Protein AF-A0A9D4N3F8-F1 (afdb_monomer_lite)

Structure (mmCIF, N/CA/C/O backbone):
data_AF-A0A9D4N3F8-F1
#
_entry.id   AF-A0A9D4N3F8-F1
#
loop_
_atom_site.group_PDB
_atom_site.id
_atom_site.type_symbol
_atom_site.label_atom_id
_atom_site.label_alt_id
_atom_site.label_comp_id
_atom_site.label_asym_id
_atom_site.label_entity_id
_atom_site.label_seq_id
_atom_site.pdbx_PDB_ins_code
_atom_site.Cartn_x
_atom_site.Cartn_y
_atom_site.Cartn_z
_atom_site.occupancy
_atom_site.B_iso_or_equiv
_atom_site.auth_seq_id
_atom_site.auth_comp_id
_atom_site.auth_asym_id
_atom_site.auth_atom_id
_atom_site.pdbx_PDB_model_num
ATOM 1 N N . MET A 1 1 ? -32.519 -19.107 -79.801 1.00 38.19 1 MET A N 1
ATOM 2 C CA . MET A 1 1 ? -31.964 -18.264 -80.885 1.00 38.19 1 MET A CA 1
ATOM 3 C C . MET A 1 1 ? -31.276 -17.089 -80.204 1.00 38.19 1 MET A C 1
ATOM 5 O O . MET A 1 1 ? -31.963 -16.297 -79.593 1.00 38.19 1 MET A O 1
ATOM 9 N N . GLY A 1 2 ? -29.964 -17.023 -80.017 1.00 47.75 2 GLY A N 1
ATOM 10 C CA . GLY A 1 2 ? -28.882 -17.232 -80.967 1.00 47.75 2 GLY A CA 1
ATOM 11 C C . GLY A 1 2 ? -28.249 -15.862 -81.213 1.00 47.75 2 GLY A C 1
ATOM 12 O O . GLY A 1 2 ? -28.887 -15.039 -81.858 1.00 47.75 2 GLY A O 1
ATOM 13 N N . LYS A 1 3 ? -27.044 -15.613 -80.683 1.00 46.69 3 LYS A N 1
ATOM 14 C CA . LYS A 1 3 ? -26.012 -14.787 -81.330 1.00 46.69 3 LYS A CA 1
ATOM 15 C C . LYS A 1 3 ? -24.665 -14.906 -80.613 1.00 46.69 3 LYS A C 1
ATOM 17 O O . LYS A 1 3 ? -24.573 -14.998 -79.394 1.00 46.69 3 LYS A O 1
ATOM 22 N N . PHE A 1 4 ? -23.668 -15.016 -81.475 1.00 43.53 4 PHE A N 1
ATOM 23 C CA . PHE A 1 4 ? -22.296 -15.452 -81.296 1.00 43.53 4 PHE A CA 1
ATOM 24 C C . PHE A 1 4 ? -21.389 -14.419 -80.615 1.00 43.53 4 PHE A C 1
ATOM 26 O O . PHE A 1 4 ? -21.634 -13.217 -80.668 1.00 43.53 4 PHE A O 1
ATOM 33 N N . ARG A 1 5 ? -20.289 -14.941 -80.053 1.00 51.16 5 ARG A N 1
ATOM 34 C CA . ARG A 1 5 ? -19.065 -14.220 -79.669 1.00 51.16 5 ARG A CA 1
ATOM 35 C C . ARG A 1 5 ? -18.480 -13.445 -80.850 1.00 51.16 5 ARG A C 1
ATOM 37 O O . ARG A 1 5 ? -18.491 -13.973 -81.956 1.00 51.16 5 ARG A O 1
ATOM 44 N N . LEU A 1 6 ? -17.802 -12.334 -80.566 1.00 51.81 6 LEU A N 1
ATOM 45 C CA . LEU A 1 6 ? -16.623 -11.901 -81.318 1.00 51.81 6 LEU A CA 1
ATOM 46 C C . LEU A 1 6 ? -15.596 -11.279 -80.364 1.00 51.81 6 LEU A C 1
ATOM 48 O O . LEU A 1 6 ? -15.909 -10.443 -79.521 1.00 51.81 6 LEU A O 1
ATOM 52 N N . SER A 1 7 ? -14.378 -11.782 -80.503 1.00 49.41 7 SER A N 1
ATOM 53 C CA . SER A 1 7 ? -13.147 -11.418 -79.814 1.00 49.41 7 SER A CA 1
ATOM 54 C C . SER A 1 7 ? -12.503 -10.206 -80.488 1.00 49.41 7 SER A C 1
ATOM 56 O O . SER A 1 7 ? -12.510 -10.127 -81.713 1.00 49.41 7 SER A O 1
ATOM 58 N N . SER A 1 8 ? -11.861 -9.319 -79.728 1.00 49.34 8 SER A N 1
ATOM 59 C CA . SER A 1 8 ? -10.828 -8.383 -80.219 1.00 49.34 8 SER A CA 1
ATOM 60 C C . SER A 1 8 ? -9.972 -7.982 -79.007 1.00 49.34 8 SER A C 1
ATOM 62 O O . SER A 1 8 ? -10.471 -7.350 -78.086 1.00 49.34 8 SER A O 1
ATOM 64 N N . SER A 1 9 ? -8.848 -8.654 -78.749 1.00 47.47 9 SER A N 1
ATOM 65 C CA . SER A 1 9 ? -7.492 -8.314 -79.215 1.00 47.47 9 SER A CA 1
ATOM 66 C C . SER A 1 9 ? -6.959 -6.971 -78.694 1.00 47.47 9 SER A C 1
ATOM 68 O O . SER A 1 9 ? -7.288 -5.926 -79.239 1.00 47.47 9 SER A O 1
ATOM 70 N N . GLY A 1 10 ? -6.059 -7.062 -77.707 1.00 43.62 10 GLY A N 1
ATOM 71 C CA . GLY A 1 10 ? -4.804 -6.306 -77.655 1.00 43.62 10 GLY A CA 1
ATOM 72 C C . GLY A 1 10 ? -4.853 -4.819 -77.302 1.00 43.62 10 GLY A C 1
ATOM 73 O O . GLY A 1 10 ? -5.288 -4.001 -78.097 1.00 43.62 10 GLY A O 1
ATOM 74 N N . SER A 1 11 ? -4.211 -4.469 -76.186 1.00 49.03 11 SER A N 1
ATOM 75 C CA . SER A 1 11 ? -3.151 -3.452 -76.202 1.00 49.03 11 SER A CA 1
ATOM 76 C C . SER A 1 11 ? -2.397 -3.468 -74.874 1.00 49.03 11 SER A C 1
ATOM 78 O O . SER A 1 11 ? -2.965 -3.198 -73.816 1.00 49.03 11 SER A O 1
ATOM 80 N N . ASP A 1 12 ? -1.113 -3.799 -74.969 1.00 43.22 12 ASP A N 1
ATOM 81 C CA . ASP A 1 12 ? -0.105 -3.745 -73.921 1.00 43.22 12 ASP A CA 1
ATOM 82 C C . ASP A 1 12 ? -0.116 -2.412 -73.163 1.00 43.22 12 ASP A C 1
ATOM 84 O O . ASP A 1 12 ? 0.165 -1.348 -73.720 1.00 43.22 12 ASP A O 1
ATOM 88 N N . CYS A 1 13 ? -0.349 -2.462 -71.855 1.00 40.75 13 CYS A N 1
ATOM 89 C CA . CYS A 1 13 ? -0.108 -1.339 -70.958 1.00 40.75 13 CYS A CA 1
ATOM 90 C C . CYS A 1 13 ? 1.402 -1.189 -70.687 1.00 40.75 13 CYS A C 1
ATOM 92 O O . CYS A 1 13 ? 1.907 -1.484 -69.606 1.00 40.75 13 CYS A O 1
ATOM 94 N N . ARG A 1 14 ? 2.145 -0.687 -71.684 1.00 49.22 14 ARG A N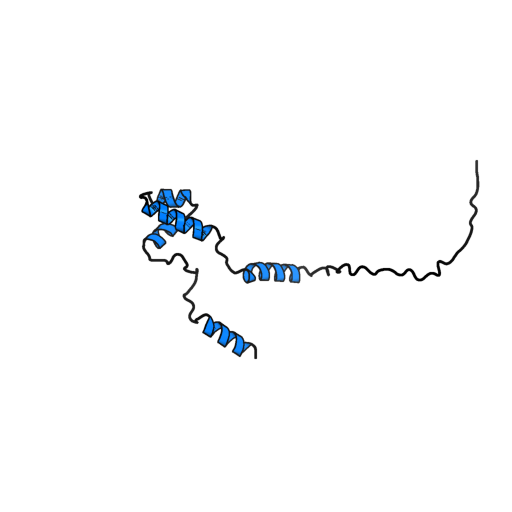 1
ATOM 95 C CA . ARG A 1 14 ? 3.473 -0.090 -71.473 1.00 49.22 14 ARG A CA 1
ATOM 96 C C . ARG A 1 14 ? 3.300 1.324 -70.931 1.00 49.22 14 ARG A C 1
ATOM 98 O O . ARG A 1 14 ? 3.336 2.306 -71.666 1.00 49.22 14 ARG A O 1
ATOM 105 N N . THR A 1 15 ? 3.121 1.445 -69.623 1.00 58.62 15 THR A N 1
ATOM 106 C CA . THR A 1 15 ? 3.364 2.715 -68.930 1.00 58.62 15 THR A CA 1
ATOM 107 C C . THR A 1 15 ? 3.860 2.416 -67.519 1.00 58.62 15 THR A C 1
ATOM 109 O O . THR A 1 15 ? 3.201 1.668 -66.797 1.00 58.62 15 THR A O 1
ATOM 112 N N . PRO A 1 16 ? 5.014 2.958 -67.088 1.00 49.75 16 PRO A N 1
AT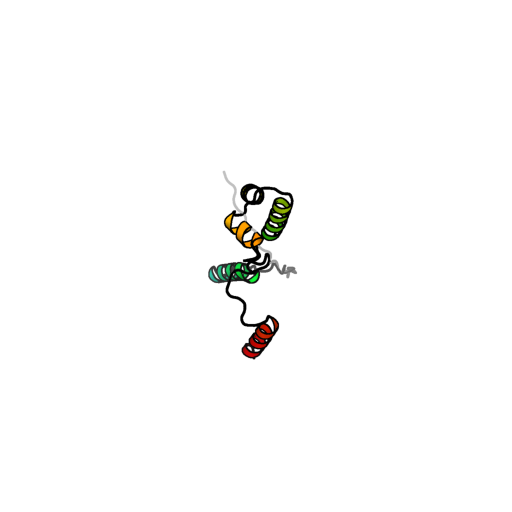OM 113 C CA . PRO A 1 16 ? 5.457 2.807 -65.713 1.00 49.75 16 PRO A CA 1
ATOM 114 C C . PRO A 1 16 ? 4.554 3.669 -64.831 1.00 49.75 16 PRO A C 1
ATOM 116 O O . PRO A 1 16 ? 4.746 4.878 -64.689 1.00 49.75 16 PRO A O 1
ATOM 119 N N . CYS A 1 17 ? 3.535 3.046 -64.245 1.00 44.69 17 CYS A N 1
ATOM 120 C CA . CYS A 1 17 ? 2.768 3.652 -63.173 1.00 44.69 17 CYS A CA 1
ATOM 121 C C . CYS A 1 17 ? 3.747 4.029 -62.056 1.00 44.69 17 CYS A C 1
ATOM 123 O O . CYS A 1 17 ? 4.379 3.165 -61.447 1.00 44.69 17 CYS A O 1
ATOM 125 N N . LYS A 1 18 ? 3.880 5.333 -61.784 1.00 49.66 18 LYS A N 1
ATOM 126 C CA . LYS A 1 18 ? 4.492 5.863 -60.562 1.00 49.66 18 LYS A CA 1
ATOM 127 C C . LYS A 1 18 ? 3.611 5.457 -59.383 1.00 49.66 18 LYS A C 1
ATOM 129 O O . LYS A 1 18 ? 2.817 6.244 -58.871 1.00 49.66 18 LYS A O 1
ATOM 134 N N . CYS A 1 19 ? 3.728 4.202 -58.971 1.00 42.75 19 CYS A N 1
ATOM 135 C CA . CYS A 1 19 ? 3.147 3.708 -57.742 1.00 42.75 19 CYS A CA 1
ATOM 136 C C . CYS A 1 19 ? 3.855 4.451 -56.610 1.00 42.75 19 CYS A C 1
ATOM 138 O O . CYS A 1 19 ? 5.011 4.170 -56.296 1.00 42.75 19 CYS A O 1
ATOM 140 N N . LYS A 1 20 ? 3.169 5.416 -55.990 1.00 47.66 20 LYS A N 1
ATOM 141 C CA . LYS A 1 20 ? 3.484 5.838 -54.626 1.00 47.66 20 LYS A CA 1
ATOM 142 C C . LYS A 1 20 ? 3.351 4.586 -53.759 1.00 47.66 20 LYS A C 1
ATOM 144 O O . LYS A 1 20 ? 2.254 4.262 -53.304 1.00 47.66 20 LYS A O 1
ATOM 149 N N . CYS A 1 21 ? 4.449 3.848 -53.599 1.00 42.44 21 CYS A N 1
ATOM 150 C CA . CYS A 1 21 ? 4.554 2.753 -52.651 1.00 42.44 21 CYS A CA 1
ATOM 151 C C . CYS A 1 21 ? 4.344 3.356 -51.272 1.00 42.44 21 CYS A C 1
ATOM 153 O O . CYS A 1 21 ? 5.241 3.914 -50.647 1.00 42.44 21 CYS A O 1
ATOM 155 N N . SER A 1 22 ? 3.088 3.294 -50.852 1.00 44.41 22 SER A N 1
ATOM 156 C CA . SER A 1 22 ? 2.661 3.519 -49.493 1.00 44.41 22 SER A CA 1
ATOM 157 C C . SER A 1 22 ? 3.560 2.652 -48.623 1.00 44.41 22 SER A C 1
ATOM 159 O O . SER A 1 22 ? 3.504 1.426 -48.715 1.00 44.41 22 SER A O 1
ATOM 161 N N . SER A 1 23 ? 4.391 3.272 -47.790 1.00 50.19 23 SER A N 1
ATOM 162 C CA . SER A 1 23 ? 5.087 2.630 -46.676 1.00 50.19 23 SER A CA 1
ATOM 163 C C . SER A 1 23 ? 4.050 2.222 -45.623 1.00 50.19 23 SER A C 1
ATOM 165 O O . SER A 1 23 ? 4.020 2.684 -44.483 1.00 50.19 23 SER A O 1
ATOM 167 N N . ARG A 1 24 ? 3.127 1.349 -46.032 1.00 48.59 24 ARG A N 1
ATOM 168 C CA . ARG A 1 24 ? 2.165 0.683 -45.175 1.00 48.59 24 ARG A CA 1
ATOM 169 C C . ARG A 1 24 ? 2.988 -0.335 -44.408 1.00 48.59 24 ARG A C 1
ATOM 171 O O . ARG A 1 24 ? 3.272 -1.415 -44.915 1.00 48.59 24 ARG A O 1
ATOM 178 N N . LYS A 1 25 ? 3.459 0.094 -43.232 1.00 51.94 25 LYS A N 1
ATOM 179 C CA . LYS A 1 25 ? 4.129 -0.715 -42.213 1.00 51.94 25 LYS A CA 1
ATOM 180 C C . LYS A 1 25 ? 3.533 -2.118 -42.249 1.00 51.94 25 LYS A C 1
ATOM 182 O O . LYS A 1 25 ? 2.394 -2.311 -41.825 1.00 51.94 25 LYS A O 1
ATOM 187 N N . GLN A 1 26 ? 4.279 -3.070 -42.801 1.00 48.44 26 GLN A N 1
ATOM 188 C CA . GLN A 1 26 ? 3.955 -4.475 -42.652 1.00 48.44 26 GLN A CA 1
ATOM 189 C C . GLN A 1 26 ? 4.043 -4.728 -41.151 1.00 48.44 26 GLN A C 1
ATOM 191 O O . GLN A 1 26 ? 5.135 -4.767 -40.586 1.00 48.44 26 GLN A O 1
ATOM 196 N N . ALA A 1 27 ? 2.894 -4.794 -40.482 1.00 55.00 27 ALA A N 1
ATOM 197 C CA . ALA A 1 27 ? 2.807 -5.370 -39.157 1.00 55.00 27 ALA A CA 1
ATOM 198 C C . ALA A 1 27 ? 3.197 -6.837 -39.337 1.00 55.00 27 ALA A C 1
ATOM 200 O O . ALA A 1 27 ? 2.360 -7.678 -39.657 1.00 55.00 27 ALA A O 1
ATOM 201 N N . GLN A 1 28 ? 4.502 -7.105 -39.260 1.00 61.50 28 GLN A N 1
ATOM 202 C CA . GLN A 1 28 ? 5.051 -8.446 -39.315 1.00 61.50 28 GLN A CA 1
ATOM 203 C C . GLN A 1 28 ? 4.270 -9.273 -38.299 1.00 61.50 28 GLN A C 1
ATOM 205 O O . GLN A 1 28 ? 4.121 -8.867 -37.143 1.00 61.50 28 GLN A O 1
ATOM 210 N N . HIS A 1 29 ? 3.683 -10.377 -38.760 1.00 69.25 29 HIS A N 1
ATOM 211 C CA . HIS A 1 29 ? 2.949 -11.311 -37.920 1.00 69.25 29 HIS A CA 1
ATOM 212 C C . HIS A 1 29 ? 3.893 -11.807 -36.819 1.00 69.25 29 HIS A C 1
ATOM 214 O O . HIS A 1 29 ? 4.649 -12.751 -37.019 1.00 69.25 29 HIS A O 1
ATOM 220 N N . LEU A 1 30 ? 3.875 -11.142 -35.660 1.00 79.81 30 LEU A N 1
ATOM 221 C CA . LEU A 1 30 ? 4.669 -11.550 -34.508 1.00 79.81 30 LEU A CA 1
ATOM 222 C C . LEU A 1 30 ? 4.308 -12.989 -34.158 1.00 79.81 30 LEU A C 1
ATOM 224 O O . LEU A 1 30 ? 3.117 -13.334 -34.079 1.00 79.81 30 LEU A O 1
ATOM 228 N N . SER A 1 31 ? 5.330 -13.805 -33.916 1.00 86.88 31 SER A N 1
ATOM 229 C CA . SER A 1 31 ? 5.122 -15.183 -33.494 1.00 86.88 31 SER A CA 1
ATOM 230 C C . SER A 1 31 ? 4.340 -15.213 -32.171 1.00 86.88 31 SER A C 1
ATOM 232 O O . SER A 1 31 ? 4.405 -14.263 -31.377 1.00 86.88 31 SER A O 1
ATOM 234 N N . PRO A 1 32 ? 3.591 -16.291 -31.883 1.00 90.25 32 PRO A N 1
ATOM 235 C CA . PRO A 1 32 ? 2.902 -16.438 -30.601 1.00 90.25 32 PRO A CA 1
ATOM 236 C C . PRO A 1 32 ? 3.843 -16.243 -29.399 1.00 90.25 32 PRO A C 1
ATOM 238 O O . PRO A 1 32 ? 3.475 -15.594 -28.419 1.00 90.25 32 PRO A O 1
ATOM 241 N N . ALA A 1 33 ? 5.092 -16.708 -29.513 1.00 89.81 33 ALA A N 1
ATOM 242 C CA . ALA A 1 33 ? 6.124 -16.521 -28.498 1.00 89.81 33 ALA A CA 1
ATOM 243 C C . ALA A 1 33 ? 6.502 -15.041 -28.305 1.00 89.81 33 ALA A C 1
ATOM 245 O O . ALA A 1 33 ? 6.546 -14.567 -27.173 1.00 89.81 33 ALA A O 1
ATOM 246 N N . GLN A 1 34 ? 6.688 -14.275 -29.385 1.00 90.44 34 GLN A N 1
ATOM 247 C CA . GLN A 1 34 ? 6.990 -12.838 -29.308 1.00 90.44 34 GLN A CA 1
ATOM 248 C C . GLN A 1 34 ? 5.835 -12.033 -28.698 1.00 90.44 34 GLN A C 1
ATOM 250 O O . GLN A 1 34 ? 6.062 -11.107 -27.916 1.00 90.44 34 GLN A O 1
ATOM 255 N N . LYS A 1 35 ? 4.584 -12.409 -28.995 1.00 91.31 35 LYS A N 1
ATOM 256 C CA . LYS A 1 35 ? 3.387 -11.813 -28.375 1.00 91.31 35 LYS A CA 1
ATOM 257 C C . LYS A 1 35 ? 3.315 -12.104 -26.872 1.00 91.31 35 LYS A C 1
ATOM 259 O O . LYS A 1 35 ? 2.959 -11.227 -26.085 1.00 91.31 35 LYS 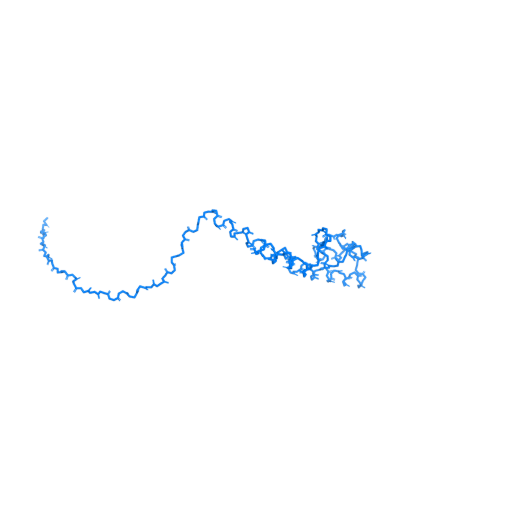A O 1
ATOM 264 N N . ASN A 1 36 ? 3.682 -13.314 -26.456 1.00 90.44 36 ASN A N 1
ATOM 265 C CA . ASN A 1 36 ? 3.735 -13.673 -25.039 1.00 90.44 36 ASN A CA 1
ATOM 266 C C . ASN A 1 36 ? 4.884 -12.966 -24.317 1.00 90.44 36 ASN A C 1
ATOM 268 O O . ASN A 1 36 ? 4.665 -12.389 -23.254 1.00 90.44 36 ASN A O 1
ATOM 272 N N . ALA A 1 37 ? 6.072 -12.915 -24.919 1.00 88.12 37 ALA A N 1
ATOM 273 C CA . ALA A 1 37 ? 7.221 -12.202 -24.371 1.00 88.12 37 ALA A CA 1
ATOM 274 C C . ALA A 1 37 ? 6.936 -10.701 -24.212 1.00 88.12 37 ALA A C 1
ATOM 276 O O . ALA A 1 37 ? 7.266 -10.117 -23.185 1.00 88.12 37 ALA A O 1
ATOM 277 N N . THR A 1 38 ? 6.252 -10.076 -25.176 1.00 88.81 38 THR A N 1
ATOM 278 C CA . THR A 1 38 ? 5.820 -8.671 -25.066 1.00 88.81 38 THR A CA 1
ATOM 279 C C . THR A 1 38 ? 4.727 -8.471 -24.019 1.00 88.81 38 THR A C 1
ATOM 281 O O . THR A 1 38 ? 4.802 -7.511 -23.260 1.00 88.81 38 THR A O 1
ATOM 284 N N . LYS A 1 39 ? 3.748 -9.378 -23.884 1.00 85.06 39 LYS A N 1
ATOM 285 C CA . LYS A 1 39 ? 2.772 -9.328 -22.776 1.00 85.06 39 LYS A CA 1
ATOM 286 C C . LYS A 1 39 ? 3.442 -9.432 -21.407 1.00 85.06 39 LYS A C 1
ATOM 288 O O . LYS A 1 39 ? 3.119 -8.656 -20.511 1.00 85.06 39 LYS A O 1
ATOM 293 N N . ILE A 1 40 ? 4.368 -10.373 -21.248 1.00 82.81 40 ILE A N 1
ATOM 294 C CA . ILE A 1 40 ? 5.131 -10.577 -20.012 1.00 82.81 40 ILE A CA 1
ATOM 295 C C . ILE A 1 40 ? 5.993 -9.344 -19.743 1.00 82.81 40 ILE A C 1
ATOM 297 O O . ILE A 1 40 ? 5.902 -8.759 -18.666 1.00 82.81 40 ILE A O 1
ATOM 301 N N . SER A 1 41 ? 6.753 -8.872 -20.730 1.00 82.50 41 SER A N 1
ATOM 302 C CA . SER A 1 41 ? 7.587 -7.685 -20.556 1.00 82.50 41 SER A CA 1
ATOM 303 C C . SER A 1 41 ? 6.749 -6.455 -20.228 1.00 82.50 41 SER A C 1
ATOM 305 O O . SER A 1 41 ? 7.130 -5.718 -19.339 1.00 82.50 41 SER A O 1
ATOM 307 N N . LEU A 1 42 ? 5.573 -6.256 -20.827 1.00 77.75 42 LEU A N 1
ATOM 308 C CA . LEU A 1 42 ? 4.665 -5.161 -20.468 1.00 77.75 42 LEU A CA 1
ATOM 309 C C . LEU A 1 42 ? 4.090 -5.309 -19.051 1.00 77.75 42 LEU A C 1
ATOM 311 O O . LEU A 1 42 ? 3.936 -4.301 -18.357 1.00 77.75 42 LEU A O 1
ATOM 315 N N . LYS A 1 43 ? 3.802 -6.540 -18.607 1.00 73.31 43 LYS A N 1
ATOM 316 C CA . LYS A 1 43 ? 3.334 -6.846 -17.245 1.00 73.31 43 LYS A CA 1
ATOM 317 C C . LYS A 1 43 ? 4.380 -6.471 -16.190 1.00 73.31 43 LYS A C 1
ATOM 319 O O . LYS A 1 43 ? 4.007 -5.927 -15.155 1.00 73.31 43 LYS A O 1
ATOM 324 N N . TYR A 1 44 ? 5.664 -6.721 -16.456 1.00 70.31 44 TYR A N 1
ATOM 325 C CA . TYR A 1 44 ? 6.750 -6.482 -15.495 1.00 70.31 44 TYR A CA 1
ATOM 326 C C . TYR A 1 44 ? 7.500 -5.144 -15.702 1.00 70.31 44 TYR A C 1
ATOM 328 O O . TYR A 1 44 ? 7.883 -4.525 -14.714 1.00 70.31 44 TYR A O 1
ATOM 336 N N . LYS A 1 45 ? 7.619 -4.611 -16.934 1.00 64.81 45 LYS A N 1
ATOM 337 C CA . LYS A 1 45 ? 8.195 -3.274 -17.237 1.00 64.81 45 LYS A CA 1
ATOM 338 C C . LYS A 1 45 ? 7.387 -2.136 -16.633 1.00 64.81 45 LYS A C 1
ATOM 340 O O . LYS A 1 45 ? 7.955 -1.114 -16.271 1.00 64.81 45 LYS A O 1
ATOM 345 N N . ARG A 1 46 ? 6.062 -2.279 -16.525 1.00 54.19 46 ARG A N 1
ATOM 346 C CA . ARG A 1 46 ? 5.219 -1.255 -15.883 1.00 54.19 46 ARG A CA 1
ATOM 347 C C . ARG A 1 46 ? 5.422 -1.171 -14.367 1.00 54.19 46 ARG A C 1
ATOM 349 O O . ARG A 1 46 ? 4.840 -0.286 -13.742 1.00 54.19 46 ARG A O 1
ATOM 356 N N . GLY A 1 47 ? 6.252 -2.049 -13.795 1.00 55.50 47 GLY A N 1
ATOM 357 C CA . GLY A 1 47 ? 6.385 -2.225 -12.360 1.00 55.50 47 GLY A CA 1
ATOM 358 C C . GLY A 1 47 ? 5.081 -2.744 -11.762 1.00 55.50 47 GLY A C 1
ATOM 359 O O . GLY A 1 47 ? 3.993 -2.591 -12.319 1.00 55.50 47 GLY A O 1
ATOM 360 N N . TYR A 1 48 ? 5.168 -3.350 -10.585 1.00 55.75 48 TYR A N 1
ATOM 361 C CA . TYR A 1 48 ? 3.996 -3.610 -9.758 1.00 55.75 48 TYR A CA 1
ATOM 362 C C . TYR A 1 48 ? 3.451 -2.260 -9.261 1.00 55.75 48 TYR A C 1
ATOM 364 O O . TYR A 1 48 ? 3.671 -1.856 -8.120 1.00 55.75 48 TYR A O 1
ATOM 372 N N . ARG A 1 49 ? 2.804 -1.489 -10.143 1.00 52.44 49 ARG A N 1
ATOM 373 C CA . ARG A 1 49 ? 2.067 -0.293 -9.749 1.00 52.44 49 ARG A CA 1
ATOM 374 C C . ARG A 1 49 ? 0.947 -0.790 -8.848 1.00 52.44 49 ARG A C 1
ATOM 376 O O . ARG A 1 49 ? 0.019 -1.443 -9.325 1.00 52.44 49 ARG A O 1
ATOM 383 N N . LYS A 1 50 ? 1.027 -0.471 -7.546 1.00 53.16 50 LYS A N 1
ATOM 384 C CA . LYS A 1 50 ? -0.168 -0.385 -6.694 1.00 53.16 50 LYS A CA 1
ATOM 385 C C . LYS A 1 50 ? -1.202 0.323 -7.575 1.00 53.16 50 LYS A C 1
ATOM 387 O O . LYS A 1 50 ? -0.876 1.390 -8.096 1.00 53.16 50 LYS A O 1
ATOM 392 N N . SER A 1 51 ? -2.366 -0.286 -7.838 1.00 57.88 51 SER A N 1
ATOM 393 C CA . SER A 1 51 ? -3.445 0.385 -8.581 1.00 57.88 51 SER A CA 1
ATOM 394 C C . SER A 1 51 ? -3.505 1.820 -8.052 1.00 57.88 51 SER A C 1
ATOM 396 O O . SER A 1 51 ? -3.585 1.937 -6.826 1.00 57.88 51 SER A O 1
ATOM 398 N N . PRO A 1 52 ? -3.353 2.874 -8.871 1.00 59.19 52 PRO A N 1
ATOM 399 C CA . PRO A 1 52 ? -3.046 4.220 -8.373 1.00 59.19 52 PRO A CA 1
ATOM 400 C C . PRO A 1 52 ? -4.028 4.694 -7.285 1.00 59.19 52 PRO A C 1
ATOM 402 O O . PRO A 1 52 ? -3.631 5.383 -6.352 1.00 59.19 52 PRO A O 1
ATOM 405 N N . GLY A 1 53 ? -5.267 4.191 -7.303 1.00 78.50 53 GLY A N 1
ATOM 406 C CA . GLY A 1 53 ? -6.265 4.434 -6.261 1.00 78.50 53 GLY A CA 1
ATOM 407 C C . GLY A 1 53 ? -6.069 3.714 -4.917 1.00 78.50 53 GLY A C 1
ATOM 408 O O . GLY A 1 53 ? -6.720 4.082 -3.954 1.00 78.50 53 GLY A O 1
ATOM 409 N N . LYS A 1 54 ? -5.212 2.693 -4.770 1.00 83.00 54 LYS A N 1
ATOM 410 C CA . LYS A 1 54 ? -5.058 1.972 -3.486 1.00 83.00 54 LYS A CA 1
ATOM 411 C C . LYS A 1 54 ? -4.383 2.842 -2.432 1.00 83.00 54 LYS A C 1
ATOM 413 O O . LYS A 1 54 ? -4.836 2.852 -1.301 1.00 83.00 54 LYS A O 1
ATOM 418 N N . LEU A 1 55 ? -3.325 3.572 -2.786 1.00 85.25 55 LEU A N 1
ATOM 419 C CA . LEU A 1 55 ? -2.672 4.487 -1.842 1.00 85.25 55 LEU A CA 1
ATOM 420 C C . LEU A 1 55 ? -3.609 5.624 -1.422 1.00 85.25 55 LEU A C 1
ATOM 422 O O . LEU A 1 55 ? -3.646 5.964 -0.246 1.00 85.25 55 LEU A O 1
ATOM 426 N N . ILE A 1 56 ? -4.387 6.155 -2.368 1.00 89.31 56 ILE A N 1
ATOM 427 C CA . ILE A 1 56 ? -5.385 7.201 -2.115 1.00 89.31 56 ILE A CA 1
ATOM 428 C C . ILE A 1 56 ? -6.441 6.690 -1.126 1.00 89.31 56 ILE A C 1
ATOM 430 O O . ILE A 1 56 ? -6.572 7.260 -0.049 1.00 89.31 56 ILE A O 1
ATOM 434 N N . ARG A 1 57 ? -7.056 5.533 -1.411 1.00 90.62 57 ARG A N 1
ATOM 435 C CA . ARG A 1 57 ? -8.028 4.875 -0.518 1.00 90.62 57 ARG A CA 1
ATOM 436 C C . ARG A 1 57 ? -7.486 4.640 0.889 1.00 90.62 57 ARG A C 1
ATOM 438 O O . ARG A 1 57 ? -8.201 4.791 1.868 1.00 90.62 57 ARG A O 1
ATOM 445 N N . VAL A 1 58 ? -6.207 4.281 1.014 1.00 92.00 58 VAL A N 1
ATOM 446 C CA . VAL A 1 58 ? -5.575 4.093 2.329 1.00 92.00 58 VAL A CA 1
ATOM 447 C C . VAL A 1 58 ? -5.441 5.412 3.083 1.00 92.00 58 VAL A C 1
ATOM 449 O O . VAL A 1 58 ? -5.729 5.445 4.274 1.00 92.00 58 VAL A O 1
ATOM 452 N N . LYS A 1 59 ? -5.023 6.492 2.416 1.00 92.44 59 LYS A N 1
ATOM 453 C CA . LYS A 1 59 ? -4.913 7.816 3.045 1.00 92.44 59 LYS A CA 1
ATOM 454 C C . LYS A 1 59 ? -6.279 8.334 3.497 1.00 92.44 59 LYS A C 1
ATOM 456 O O . LYS A 1 59 ? -6.394 8.814 4.619 1.00 92.44 59 LYS A O 1
ATOM 461 N N . GLU A 1 60 ? -7.300 8.183 2.659 1.00 94.56 60 GLU A N 1
ATOM 462 C CA . GLU A 1 60 ? -8.677 8.572 2.980 1.00 94.56 60 GLU A CA 1
ATOM 463 C C . GLU A 1 60 ? -9.239 7.746 4.143 1.00 94.56 60 GLU A C 1
ATOM 465 O O . GLU A 1 60 ? -9.744 8.313 5.109 1.00 94.56 60 GLU A O 1
ATOM 470 N N . ALA A 1 61 ? -9.047 6.424 4.127 1.00 95.25 61 ALA A N 1
ATOM 471 C CA . ALA A 1 61 ? -9.467 5.554 5.223 1.00 95.25 61 ALA A CA 1
ATOM 472 C C . ALA A 1 61 ? -8.795 5.906 6.560 1.00 95.25 61 ALA A C 1
ATOM 474 O O . ALA A 1 61 ? -9.438 5.850 7.605 1.00 95.25 61 ALA A O 1
ATOM 475 N N . LEU A 1 62 ? -7.512 6.279 6.550 1.00 93.94 62 LEU A N 1
ATOM 476 C CA . LEU A 1 62 ? -6.807 6.717 7.760 1.00 93.94 62 LEU A CA 1
ATOM 477 C C . LEU A 1 62 ? -7.310 8.077 8.256 1.00 93.94 62 LEU A C 1
ATOM 479 O O . LEU A 1 62 ? -7.455 8.263 9.463 1.00 93.94 62 LEU A O 1
ATOM 483 N N . ALA A 1 63 ? -7.620 9.002 7.343 1.00 95.25 63 ALA A N 1
ATOM 484 C CA . ALA A 1 63 ? -8.226 10.284 7.694 1.00 95.25 63 ALA A CA 1
ATOM 485 C C . ALA A 1 63 ? -9.609 10.095 8.340 1.00 95.25 63 ALA A C 1
ATOM 487 O O . ALA A 1 63 ? -9.914 10.745 9.336 1.00 95.25 63 ALA A O 1
ATOM 488 N N . ASP A 1 64 ? -10.415 9.166 7.826 1.00 95.94 64 ASP A N 1
ATOM 489 C CA . ASP A 1 64 ? -11.724 8.822 8.386 1.00 95.94 64 ASP A CA 1
ATOM 490 C C . ASP A 1 64 ? -11.624 8.221 9.794 1.00 95.94 64 ASP A C 1
ATOM 492 O O . ASP A 1 64 ? -12.395 8.593 10.680 1.00 95.94 64 ASP A O 1
ATOM 496 N N . VAL A 1 65 ? -10.635 7.357 10.044 1.00 95.19 65 VAL A N 1
ATOM 497 C CA . VAL A 1 65 ? -10.358 6.858 11.403 1.00 95.19 65 VAL A CA 1
ATOM 498 C C . VAL A 1 65 ? -9.943 8.000 12.335 1.00 95.19 65 VAL A C 1
ATOM 500 O O . VAL A 1 65 ? -10.424 8.067 13.464 1.00 95.19 65 VAL A O 1
ATOM 503 N N . GLY A 1 66 ? -9.130 8.947 11.855 1.00 93.31 66 GLY A N 1
ATOM 504 C CA . GLY A 1 66 ? -8.764 10.153 12.608 1.00 93.31 66 GLY A CA 1
ATOM 505 C C . GLY A 1 66 ? -9.955 11.057 12.958 1.00 93.31 66 GLY A C 1
ATOM 506 O O . GLY A 1 66 ? -9.916 11.759 13.964 1.00 93.31 66 GLY A O 1
ATOM 507 N N . ARG A 1 67 ? -11.044 10.999 12.180 1.00 95.06 67 ARG A N 1
ATOM 508 C CA . ARG A 1 67 ? -12.318 11.691 12.459 1.00 95.06 67 ARG A CA 1
ATOM 509 C C . ARG A 1 67 ? -13.212 10.951 13.466 1.00 95.06 67 ARG A C 1
ATOM 511 O O . ARG A 1 67 ? -14.315 11.413 13.740 1.00 95.06 67 ARG A O 1
ATOM 518 N N . GLY A 1 68 ? -12.773 9.807 13.995 1.00 94.81 68 GLY A N 1
ATOM 519 C CA . GLY A 1 68 ? -13.524 9.004 14.966 1.00 94.81 68 GLY A CA 1
ATOM 520 C C . GLY A 1 68 ? -14.412 7.915 14.354 1.00 94.81 68 GLY A C 1
ATOM 521 O O . GLY A 1 68 ? -15.224 7.318 15.060 1.00 94.81 68 GLY A O 1
ATOM 522 N N . ILE A 1 69 ? -14.281 7.619 13.055 1.00 95.56 69 ILE A N 1
ATOM 523 C CA . ILE A 1 69 ? -14.993 6.496 12.428 1.00 95.56 69 ILE A CA 1
ATOM 524 C C . ILE A 1 69 ? -14.328 5.178 12.866 1.00 95.56 69 ILE A C 1
ATOM 526 O O . ILE A 1 69 ? -13.101 5.068 12.830 1.00 95.56 69 ILE A O 1
ATOM 530 N N . PRO A 1 70 ? -15.096 4.136 13.247 1.00 96.44 70 PRO A N 1
ATOM 531 C CA . PRO A 1 70 ? -14.507 2.860 13.633 1.00 96.44 70 PRO A CA 1
ATOM 532 C C . PRO A 1 70 ? -13.766 2.211 12.459 1.00 96.44 70 PRO A C 1
ATOM 534 O O . PRO A 1 70 ? -14.228 2.239 11.315 1.00 96.44 70 PRO A O 1
ATOM 537 N N . ILE A 1 71 ? -12.638 1.562 12.762 1.00 95.06 71 ILE A N 1
ATOM 538 C CA . ILE A 1 71 ? -11.722 0.951 11.780 1.00 95.06 71 ILE A CA 1
ATOM 539 C C . ILE A 1 71 ? -12.462 -0.004 10.833 1.00 95.06 71 ILE A C 1
ATOM 541 O O . ILE A 1 71 ? -12.232 0.015 9.626 1.00 95.06 71 ILE A O 1
ATOM 545 N N . THR A 1 72 ? -13.389 -0.802 11.364 1.00 95.88 72 THR A N 1
ATOM 546 C CA . THR A 1 72 ? -14.240 -1.724 10.596 1.00 95.88 72 THR A CA 1
ATOM 547 C C . THR A 1 72 ? -15.063 -1.011 9.527 1.00 95.88 72 THR A C 1
ATOM 549 O O . THR A 1 72 ? -15.163 -1.495 8.399 1.00 95.88 72 THR A O 1
ATOM 552 N N . ARG A 1 73 ? -15.641 0.150 9.855 1.00 95.94 73 ARG A N 1
ATOM 553 C CA . ARG A 1 73 ? -16.455 0.946 8.929 1.00 95.94 73 ARG A CA 1
ATOM 554 C C . ARG A 1 73 ? -15.585 1.657 7.898 1.00 95.94 73 ARG A C 1
ATOM 556 O O . ARG A 1 73 ? -15.900 1.595 6.716 1.00 95.94 73 ARG A O 1
ATOM 563 N N . ALA A 1 74 ? -14.470 2.251 8.321 1.00 96.00 74 ALA A N 1
ATOM 564 C CA . ALA A 1 74 ? -13.516 2.878 7.407 1.00 96.00 74 ALA A CA 1
ATOM 565 C C . ALA A 1 74 ? -12.949 1.867 6.392 1.00 96.00 74 ALA A C 1
ATOM 567 O O . ALA A 1 74 ? -12.880 2.151 5.200 1.00 96.00 74 ALA A O 1
ATOM 568 N N . ALA A 1 75 ? -12.617 0.652 6.834 1.00 95.00 75 ALA A N 1
ATOM 569 C CA . ALA A 1 75 ? -12.131 -0.409 5.956 1.00 95.00 75 ALA A CA 1
ATOM 570 C C . ALA A 1 75 ? -13.168 -0.810 4.889 1.00 95.00 75 ALA A C 1
ATOM 572 O O . ALA A 1 75 ? -12.819 -0.936 3.716 1.00 95.00 75 ALA A O 1
ATOM 573 N N . ARG A 1 76 ? -14.446 -0.942 5.275 1.00 93.88 76 ARG A N 1
ATOM 574 C CA . ARG A 1 76 ? -15.548 -1.264 4.349 1.00 93.88 76 ARG A CA 1
ATOM 575 C C . ARG A 1 76 ? -15.816 -0.152 3.338 1.00 93.88 76 ARG A C 1
ATOM 577 O O . ARG A 1 76 ? -15.993 -0.454 2.168 1.00 93.88 76 ARG A O 1
ATOM 584 N N . ASN A 1 77 ? -15.814 1.108 3.771 1.00 94.25 77 ASN A N 1
ATOM 585 C CA . ASN A 1 77 ? -16.077 2.249 2.887 1.00 94.25 77 ASN A CA 1
ATOM 586 C C . ASN A 1 77 ? -15.029 2.391 1.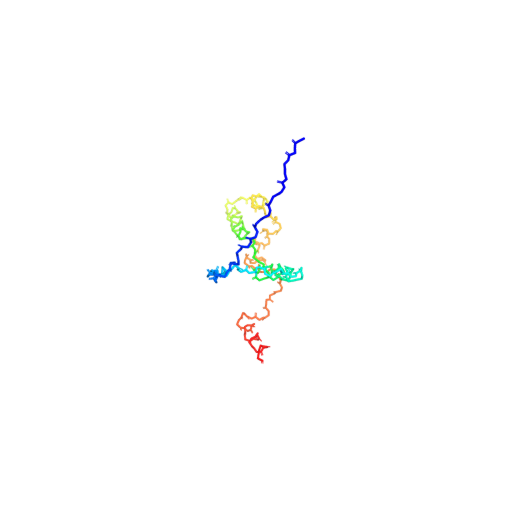770 1.00 94.25 77 ASN A C 1
ATOM 588 O O . ASN A 1 77 ? -15.341 2.905 0.702 1.00 94.25 77 ASN A O 1
ATOM 592 N N . HIS A 1 78 ? -13.797 1.939 2.025 1.00 93.00 78 HIS A N 1
ATOM 593 C CA . HIS A 1 78 ? -12.652 2.111 1.127 1.00 93.00 78 HIS A CA 1
ATOM 594 C C . HIS A 1 78 ? -12.177 0.805 0.466 1.00 93.00 78 HIS A C 1
ATOM 596 O O . HIS A 1 78 ? -11.099 0.772 -0.134 1.00 93.00 78 HIS A O 1
ATOM 602 N N . ASP A 1 79 ? -12.953 -0.281 0.558 1.00 91.50 79 ASP A N 1
ATOM 603 C CA . ASP A 1 79 ? -12.611 -1.616 0.035 1.00 91.50 79 ASP A CA 1
ATOM 604 C C . ASP A 1 79 ? -11.218 -2.111 0.481 1.00 91.50 79 ASP A C 1
ATOM 606 O O . ASP A 1 79 ? -10.401 -2.604 -0.312 1.00 91.50 79 ASP A O 1
ATOM 610 N N . LEU A 1 80 ? -10.910 -1.943 1.768 1.00 91.38 80 LEU A N 1
ATOM 611 C CA . LEU A 1 80 ? -9.674 -2.399 2.404 1.00 91.38 80 LEU A CA 1
ATOM 612 C C . LEU A 1 80 ? -9.987 -3.495 3.427 1.00 91.38 80 LEU A C 1
ATOM 614 O O . LEU A 1 80 ? -11.055 -3.509 4.034 1.00 91.38 80 LEU A O 1
ATOM 618 N N . SER A 1 81 ? -9.044 -4.414 3.665 1.00 92.44 81 SER A N 1
ATOM 619 C CA . SER A 1 81 ? -9.208 -5.349 4.785 1.00 92.44 81 SER A CA 1
ATOM 620 C C . SER A 1 81 ? -8.944 -4.632 6.109 1.00 92.44 81 SER A C 1
ATOM 622 O O . SER A 1 81 ? -8.063 -3.773 6.212 1.00 92.44 81 SER A O 1
ATOM 624 N N . GLU A 1 82 ? -9.679 -5.019 7.148 1.00 93.62 82 GLU A N 1
ATOM 625 C CA . GLU A 1 82 ? -9.500 -4.447 8.482 1.00 93.62 82 GLU A CA 1
ATOM 626 C C . GLU A 1 82 ? -8.083 -4.700 9.017 1.00 93.62 82 GLU A C 1
ATOM 628 O O . GLU A 1 82 ? -7.419 -3.782 9.498 1.00 93.62 82 GLU A O 1
ATOM 633 N N . SER A 1 83 ? -7.579 -5.929 8.860 1.00 93.31 83 SER A N 1
ATOM 634 C CA . SER A 1 83 ? -6.215 -6.303 9.248 1.00 93.31 83 SER A CA 1
ATOM 635 C C . SER A 1 83 ? -5.155 -5.453 8.541 1.00 93.31 83 SER A C 1
ATOM 637 O O . SER A 1 83 ? -4.164 -5.053 9.150 1.00 93.31 83 SER A O 1
ATOM 639 N N . PHE A 1 84 ? -5.379 -5.117 7.269 1.00 90.75 84 PHE A N 1
ATOM 640 C CA . PHE A 1 84 ? -4.490 -4.264 6.489 1.00 90.75 84 PHE A CA 1
ATOM 641 C C . PHE A 1 84 ? -4.440 -2.827 7.027 1.00 90.75 84 PHE A C 1
ATOM 643 O O . PHE A 1 84 ? -3.356 -2.234 7.042 1.00 90.75 84 PHE A O 1
ATOM 650 N N . LEU A 1 85 ? -5.586 -2.278 7.452 1.00 92.38 85 LEU A N 1
ATOM 651 C CA . LEU A 1 85 ? -5.685 -0.931 8.021 1.00 92.38 85 LEU A CA 1
ATOM 652 C C . LEU A 1 85 ? -5.081 -0.873 9.430 1.00 92.38 85 LEU A C 1
ATOM 654 O O . LEU A 1 85 ? -4.291 0.023 9.719 1.00 92.38 85 LEU A O 1
ATOM 658 N N . ARG A 1 86 ? -5.383 -1.868 10.279 1.00 94.06 86 ARG A N 1
ATOM 659 C CA . ARG A 1 86 ? -4.859 -1.968 11.652 1.00 94.06 86 ARG A CA 1
ATOM 660 C C . ARG A 1 86 ? -3.331 -1.955 11.697 1.00 94.06 86 ARG A C 1
ATOM 662 O O . ARG A 1 86 ? -2.772 -1.184 12.464 1.00 94.06 86 ARG A O 1
ATOM 669 N N . ARG A 1 87 ? -2.657 -2.724 10.833 1.00 91.44 87 ARG A N 1
ATOM 670 C CA . ARG A 1 87 ? -1.177 -2.761 10.761 1.00 91.44 87 ARG A CA 1
ATOM 671 C C . ARG A 1 87 ? -0.531 -1.430 10.361 1.00 91.44 87 ARG A C 1
ATOM 673 O O . ARG A 1 87 ? 0.644 -1.202 10.618 1.00 91.44 87 ARG A O 1
ATOM 680 N N . ARG A 1 88 ? -1.278 -0.563 9.672 1.00 91.31 88 ARG A N 1
ATOM 681 C CA . ARG A 1 88 ? -0.813 0.776 9.271 1.00 91.31 88 ARG A CA 1
ATOM 682 C C . ARG A 1 88 ? -1.090 1.811 10.347 1.00 91.31 88 ARG A C 1
ATOM 684 O O . ARG A 1 88 ? -0.263 2.684 10.561 1.00 91.31 88 ARG A O 1
ATOM 691 N N . LEU A 1 89 ? -2.215 1.675 11.046 1.00 91.12 89 LEU A N 1
ATOM 692 C CA . LEU A 1 89 ? -2.525 2.475 12.229 1.00 91.12 89 LEU A CA 1
ATOM 693 C C . LEU A 1 89 ? -1.554 2.193 13.381 1.00 91.12 89 LEU A C 1
ATOM 695 O O . LEU A 1 89 ? -1.178 3.120 14.085 1.00 91.12 89 LEU A O 1
ATOM 699 N N . SER A 1 90 ? -1.113 0.943 13.549 1.00 90.25 90 SER A N 1
ATOM 700 C CA . SER A 1 90 ? -0.133 0.567 14.575 1.00 90.25 90 SER A CA 1
ATOM 701 C C . SER A 1 90 ? 1.299 1.024 14.274 1.00 90.25 90 SER A C 1
ATOM 703 O O . SER A 1 90 ? 2.171 0.854 15.119 1.00 90.25 90 SER A O 1
ATOM 705 N N . GLY A 1 91 ? 1.572 1.552 13.076 1.00 86.00 91 GLY A N 1
ATOM 706 C CA . GLY A 1 91 ? 2.924 1.927 12.650 1.00 86.00 91 GLY A CA 1
ATOM 707 C C . GLY A 1 91 ? 3.843 0.744 12.316 1.00 86.00 91 GLY A C 1
ATOM 708 O O . GLY A 1 91 ? 4.977 0.965 11.910 1.00 86.00 91 GLY A O 1
ATOM 709 N N . GLU A 1 92 ? 3.360 -0.500 12.411 1.00 84.88 92 GLU A N 1
ATOM 710 C CA . GLU A 1 92 ? 4.128 -1.707 12.059 1.00 84.88 92 GLU A CA 1
ATOM 711 C C . GLU A 1 92 ? 4.543 -1.703 10.576 1.00 84.88 92 GLU A C 1
ATOM 713 O O . GLU A 1 92 ? 5.571 -2.261 10.195 1.00 84.88 92 GLU A O 1
ATOM 718 N N . VAL A 1 93 ? 3.735 -1.071 9.715 1.00 84.38 93 VAL A N 1
ATOM 719 C CA . VAL A 1 93 ? 3.968 -1.015 8.269 1.00 84.38 93 VAL A CA 1
ATOM 720 C C . VAL A 1 93 ? 3.824 0.411 7.744 1.00 84.38 93 VAL A C 1
ATOM 722 O O . VAL A 1 93 ? 2.728 0.974 7.753 1.00 84.38 93 VAL A O 1
ATOM 725 N N . SER A 1 94 ? 4.901 0.955 7.170 1.00 82.19 94 SER A N 1
ATOM 726 C CA . SER A 1 94 ? 4.871 2.240 6.458 1.00 82.19 94 SER A CA 1
ATOM 727 C C . SER A 1 94 ? 3.887 2.213 5.280 1.00 82.19 94 SER A C 1
ATOM 729 O O . SER A 1 94 ? 3.779 1.220 4.555 1.00 82.19 94 SER A O 1
ATOM 731 N N . LEU A 1 95 ? 3.192 3.326 5.028 1.00 80.81 95 LEU A N 1
ATOM 732 C CA . LEU A 1 95 ? 2.182 3.431 3.957 1.00 80.81 95 LEU A CA 1
ATOM 733 C C . LEU A 1 95 ? 2.759 3.118 2.567 1.00 80.81 95 LEU A C 1
ATOM 735 O O . LEU A 1 95 ? 2.132 2.432 1.745 1.00 80.81 95 LEU A O 1
ATOM 739 N N . ASP A 1 96 ? 3.995 3.555 2.350 1.00 75.56 96 ASP A N 1
ATOM 740 C CA . ASP A 1 96 ? 4.711 3.393 1.092 1.00 75.56 96 ASP A CA 1
ATOM 741 C C . ASP A 1 96 ? 5.509 2.095 1.007 1.00 75.56 96 ASP A C 1
ATOM 743 O O . ASP A 1 96 ? 6.058 1.805 -0.057 1.00 75.56 96 ASP A O 1
ATOM 747 N N . SER A 1 97 ? 5.503 1.259 2.057 1.00 73.62 97 SER A N 1
ATOM 748 C CA . SER A 1 97 ? 6.305 0.037 2.055 1.00 73.62 97 SER A CA 1
ATOM 749 C C . SER A 1 97 ? 5.952 -0.852 0.859 1.00 73.62 97 SER A C 1
ATOM 751 O O . SER A 1 97 ? 4.789 -0.967 0.420 1.00 73.62 97 SER A O 1
ATOM 753 N N . ARG A 1 98 ? 7.008 -1.410 0.266 1.00 68.75 98 ARG A N 1
ATOM 754 C CA . ARG A 1 98 ? 6.925 -2.374 -0.822 1.00 68.75 98 ARG A CA 1
ATOM 755 C C . ARG A 1 98 ? 6.792 -3.762 -0.203 1.00 68.75 98 ARG A C 1
ATOM 757 O O . ARG A 1 98 ? 7.394 -4.047 0.824 1.00 68.75 98 ARG A O 1
ATOM 764 N N . ASN A 1 99 ? 6.000 -4.623 -0.835 1.00 67.62 99 ASN A N 1
ATOM 765 C CA . ASN A 1 99 ? 5.981 -6.029 -0.453 1.00 67.62 99 ASN A CA 1
ATOM 766 C C . ASN A 1 99 ? 7.324 -6.653 -0.842 1.00 67.62 99 ASN A C 1
ATOM 768 O O . ASN A 1 99 ? 7.707 -6.575 -2.012 1.00 67.62 99 ASN A O 1
ATOM 772 N N . GLY A 1 100 ? 7.994 -7.276 0.121 1.00 74.75 100 GLY A N 1
ATOM 773 C CA . GLY A 1 100 ? 9.264 -7.964 -0.080 1.00 74.75 100 GLY A CA 1
ATOM 774 C C . GLY A 1 100 ? 10.264 -7.669 1.037 1.00 74.75 10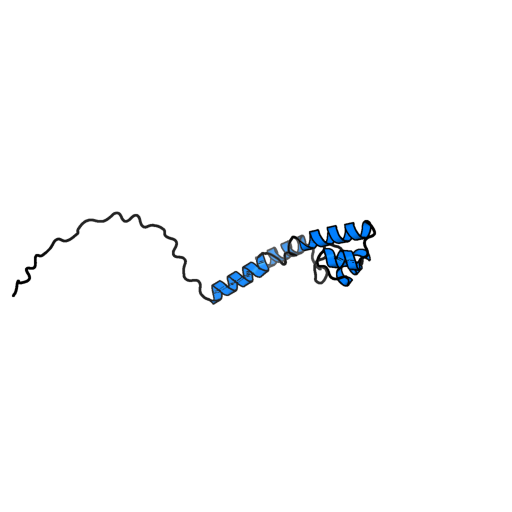0 GLY A C 1
ATOM 775 O O . GLY A 1 100 ? 9.977 -6.843 1.908 1.00 74.75 100 GLY A O 1
ATOM 776 N N . PRO A 1 101 ? 11.418 -8.354 1.024 1.00 77.62 101 PRO A N 1
ATOM 777 C CA . PRO A 1 101 ? 12.529 -8.015 1.902 1.00 77.62 101 PRO A CA 1
ATOM 778 C C . PRO A 1 101 ? 12.985 -6.577 1.642 1.00 77.62 101 PRO A C 1
ATOM 780 O O . PRO A 1 101 ? 12.791 -6.036 0.547 1.00 77.62 101 PRO A O 1
ATOM 783 N N . GLN A 1 102 ? 13.582 -5.956 2.659 1.00 77.38 102 GLN A N 1
ATOM 784 C CA . GLN A 1 102 ? 14.227 -4.666 2.459 1.00 77.38 102 GLN A CA 1
ATOM 785 C C . GLN A 1 102 ? 15.336 -4.822 1.408 1.00 77.38 102 GLN A C 1
ATOM 787 O O . GLN A 1 102 ? 16.055 -5.824 1.439 1.00 77.38 102 GLN A O 1
ATOM 792 N N . PRO A 1 103 ? 15.441 -3.887 0.450 1.00 79.88 103 PRO A N 1
ATOM 793 C CA . PRO A 1 103 ? 16.512 -3.933 -0.532 1.00 79.88 103 PRO A CA 1
ATOM 794 C C . PRO A 1 103 ? 17.855 -3.821 0.198 1.00 79.88 103 PRO A C 1
ATOM 796 O O . PRO A 1 103 ? 18.028 -2.942 1.039 1.00 79.88 103 PRO A O 1
ATOM 799 N N . ILE A 1 104 ? 18.766 -4.752 -0.095 1.00 85.81 104 ILE A N 1
ATOM 800 C CA . ILE A 1 104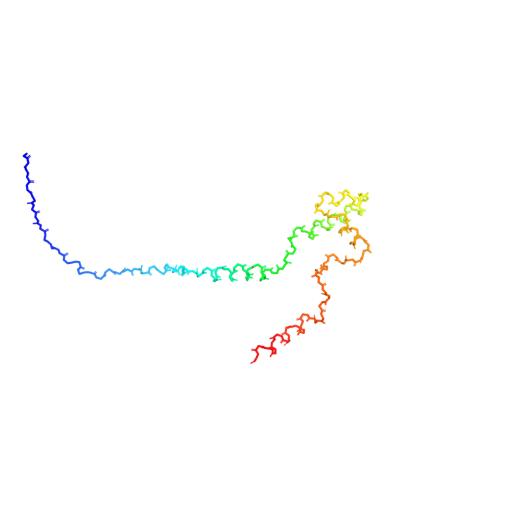 ? 20.118 -4.782 0.485 1.00 85.81 104 ILE A CA 1
ATOM 801 C C . ILE A 1 104 ? 20.953 -3.639 -0.096 1.00 85.81 104 ILE A C 1
ATOM 803 O O . ILE A 1 104 ? 21.721 -3.010 0.622 1.00 85.81 104 ILE A O 1
ATOM 807 N N . PHE A 1 105 ? 20.759 -3.362 -1.384 1.00 87.31 105 PHE A N 1
ATOM 808 C CA . PHE A 1 105 ? 21.444 -2.303 -2.104 1.00 87.31 105 PHE A CA 1
ATOM 809 C C . PHE A 1 105 ? 20.559 -1.068 -2.217 1.00 87.31 105 PHE A C 1
ATOM 811 O O . PHE A 1 105 ? 19.341 -1.139 -2.419 1.00 87.31 105 PHE A O 1
ATOM 818 N N . SER A 1 106 ? 21.190 0.091 -2.117 1.00 87.75 106 SER A N 1
ATOM 819 C CA . SER A 1 106 ? 20.591 1.342 -2.543 1.00 87.75 106 SER A CA 1
ATOM 820 C C . SER A 1 106 ? 20.408 1.352 -4.063 1.00 87.75 106 SER A C 1
ATOM 822 O O . SER A 1 106 ? 21.102 0.665 -4.811 1.00 87.75 106 SER A O 1
ATOM 824 N N . LYS A 1 107 ? 19.493 2.197 -4.545 1.00 85.69 107 LYS A N 1
ATOM 825 C CA . LYS A 1 107 ? 19.254 2.370 -5.987 1.00 85.69 107 LYS A CA 1
ATOM 826 C C . LYS A 1 107 ? 20.532 2.689 -6.775 1.00 85.69 107 LYS A C 1
ATOM 828 O O . LYS A 1 107 ? 20.678 2.229 -7.896 1.00 85.69 107 LYS A O 1
ATOM 833 N N . LYS A 1 108 ? 21.430 3.480 -6.178 1.00 91.25 108 LYS A N 1
ATOM 834 C CA . LYS A 1 108 ? 22.694 3.892 -6.795 1.00 91.25 108 LYS A CA 1
ATOM 835 C C . LYS A 1 108 ? 23.657 2.712 -6.924 1.00 91.25 108 LYS A C 1
ATOM 837 O O . LYS A 1 108 ? 24.230 2.518 -7.984 1.00 91.25 108 LYS A O 1
ATOM 842 N N . GLU A 1 109 ? 23.776 1.899 -5.876 1.00 92.44 109 GLU A N 1
ATOM 843 C CA . GLU A 1 109 ? 24.605 0.686 -5.895 1.00 92.44 109 GLU A CA 1
ATOM 844 C C . GLU A 1 109 ? 24.066 -0.351 -6.888 1.00 92.44 109 GLU A C 1
ATOM 846 O O . GLU A 1 109 ? 24.847 -0.969 -7.605 1.00 92.44 109 GLU A O 1
ATOM 851 N N . GLU A 1 110 ? 22.739 -0.517 -6.982 1.00 90.88 110 GLU A N 1
ATOM 852 C CA . GLU A 1 110 ? 22.130 -1.385 -8.002 1.00 90.88 110 GLU A CA 1
ATOM 853 C C . GLU A 1 110 ? 22.462 -0.909 -9.426 1.00 90.88 110 GLU A C 1
ATOM 855 O O . GLU A 1 110 ? 22.737 -1.734 -10.296 1.00 90.88 110 GLU A O 1
ATOM 860 N N . GLU A 1 111 ? 22.451 0.405 -9.672 1.00 92.38 111 GLU A N 1
ATOM 861 C CA . GLU A 1 111 ? 22.805 0.994 -10.970 1.00 92.38 111 GLU A CA 1
ATOM 862 C C . GLU A 1 111 ? 24.298 0.814 -11.297 1.00 92.38 111 GLU A C 1
ATOM 864 O O . GLU A 1 111 ? 24.630 0.437 -12.421 1.00 92.38 111 GLU A O 1
ATOM 869 N N . GLU A 1 112 ? 25.189 1.001 -10.320 1.00 94.50 112 GLU A N 1
ATOM 870 C CA . GLU A 1 112 ? 26.636 0.781 -10.469 1.00 94.50 112 GLU A CA 1
ATOM 871 C C . GLU A 1 112 ? 26.965 -0.693 -10.767 1.00 94.50 112 GLU A C 1
ATOM 873 O O . GLU A 1 112 ? 27.720 -0.990 -11.694 1.00 94.50 112 GLU A O 1
ATOM 878 N N . LEU A 1 113 ? 26.345 -1.631 -10.044 1.00 93.81 113 LEU A N 1
ATOM 879 C CA . LEU A 1 113 ? 26.469 -3.072 -10.300 1.00 93.81 113 LEU A CA 1
ATOM 880 C C . LEU A 1 113 ? 25.937 -3.462 -11.682 1.00 93.81 113 LEU A C 1
ATOM 882 O O . LEU A 1 113 ? 26.542 -4.283 -12.372 1.00 93.81 113 LEU A O 1
ATOM 886 N N . ALA A 1 114 ? 24.806 -2.884 -12.092 1.00 91.94 114 ALA A N 1
ATOM 887 C CA . ALA A 1 114 ? 24.226 -3.141 -13.404 1.00 91.94 114 ALA A CA 1
ATOM 888 C C . ALA A 1 114 ? 25.132 -2.641 -14.537 1.00 91.94 114 ALA A C 1
ATOM 890 O O . ALA A 1 114 ? 25.254 -3.330 -15.548 1.00 91.94 114 ALA A O 1
ATOM 891 N N . MET A 1 115 ? 25.776 -1.481 -14.359 1.00 93.56 115 MET A N 1
ATOM 892 C CA . MET A 1 115 ? 26.781 -0.977 -15.294 1.00 93.56 115 MET A CA 1
ATOM 893 C C . MET A 1 115 ? 27.978 -1.925 -15.391 1.00 93.56 115 MET A C 1
ATOM 895 O O . MET A 1 115 ? 28.326 -2.329 -16.497 1.00 93.56 115 MET A O 1
ATOM 899 N N . TRP A 1 116 ? 28.547 -2.343 -14.256 1.00 93.94 116 TRP A N 1
ATOM 900 C CA . TRP A 1 116 ? 29.707 -3.243 -14.226 1.00 93.94 116 TRP A CA 1
ATOM 901 C C . TRP A 1 116 ? 29.449 -4.591 -14.916 1.00 93.94 116 TRP A C 1
ATOM 903 O O . TRP A 1 116 ? 30.313 -5.105 -15.612 1.00 93.94 116 TRP A O 1
ATOM 913 N N . LEU A 1 117 ? 28.247 -5.156 -14.768 1.00 93.44 117 LEU A N 1
ATOM 914 C CA . LEU A 1 117 ? 27.865 -6.415 -15.424 1.00 93.44 117 LEU A CA 1
ATOM 915 C C . LEU A 1 117 ? 27.604 -6.285 -16.934 1.00 93.44 117 LEU A C 1
ATOM 917 O O . LEU A 1 117 ? 27.428 -7.304 -17.603 1.00 93.44 117 LEU A O 1
ATOM 921 N N . SER A 1 118 ? 27.463 -5.061 -17.445 1.00 87.19 118 SER A N 1
ATOM 922 C CA . SER A 1 118 ? 27.124 -4.798 -18.848 1.00 87.19 118 SER A CA 1
ATOM 923 C C . SER A 1 118 ? 28.330 -4.508 -19.747 1.00 87.19 118 SER A C 1
ATOM 925 O O . SER A 1 118 ? 28.149 -4.442 -20.965 1.00 87.19 118 SER A O 1
ATOM 927 N N . GLU A 1 119 ? 29.517 -4.343 -19.155 1.00 64.06 119 GLU A N 1
ATOM 928 C CA . GLU A 1 119 ? 30.818 -4.264 -19.840 1.00 64.06 119 GLU A CA 1
ATOM 929 C C . GLU A 1 119 ? 31.356 -5.660 -20.190 1.00 64.06 119 GLU A C 1
ATOM 931 O O . GLU A 1 119 ? 31.922 -5.795 -21.300 1.00 64.06 119 GLU A O 1
#

Foldseek 3Di:
DDDDDDDDDDDDPPDPPPPPPPPPPPPPPDDPVRVVVVVVCVVPVVPPPPPVCPLVLLVQLVVVVVVVDDLVVSCVVSVHDSVRNVCVVVVVDPSPDDPDDDDPDDPVVVVVVVVVVVD

pLDDT: mean 76.43, std 18.86, range [38.19, 96.44]

Radius of gyration: 32.68 Å; chains: 1; bounding box: 63×30×96 Å

Sequence (119 aa):
MGKFRLSSSGSDCRTPCKCKCSSRKQAQHLSPAQKNATKISLKYKRGYRKSPGKLIRVKEALADVGRGIPITRAARNHDLSESFLRRRLSGEVSLDSRNGPQPIFSKKEEEELAMWLSE

Secondary structure (DSSP, 8-state):
-------------------------------HHHHHHHHHHHHHHT-----HHHHHHHHHHHHHHHTT--HHHHHHHTT--HHHHHHHHTSSS-TTPPSSSPPSS-HHHHHHHHHHTT-

Organism: Dreissena polymorpha (NCBI:txid45954)